Protein AF-A0A933M1M3-F1 (afdb_monomer_lite)

Secondary structure (DSSP, 8-state):
-----------S-----B---SSSSSEEE--------------SEEEEEEEEEEEE-S---TT--EEEEEEEEEE-SSEEEEEEEEEETTEEEEEEEEEEEEEETTTTEE-PPPHHHHHHHHHHHHT-

Radius of gyration: 16.63 Å; chains: 1; bounding box: 43×28×41 Å

pLDDT: mean 71.15, std 27.89, range [19.98, 96.88]

Foldseek 3Di:
DDDDDDDDDDDDDDDWDWDDDDDDLWTWTDDDDDDDDDDDDDDLKDKDFPDKDKDFDADDDPPFDKIKTKAFPAADFFKTKMKIFIDTPNHTGMIMMTIIGIARPVVRDGHTDDVVVVVVNCVVSVVD

Structure (mmCIF, N/CA/C/O backbone):
data_AF-A0A933M1M3-F1
#
_entry.id   AF-A0A933M1M3-F1
#
loop_
_atom_site.group_PDB
_atom_site.id
_atom_site.type_symbol
_atom_site.label_atom_id
_atom_site.label_alt_id
_atom_site.label_comp_id
_atom_site.label_asym_id
_atom_site.label_entity_id
_atom_site.label_seq_id
_atom_site.pdbx_PDB_ins_code
_atom_site.Cartn_x
_atom_site.Cartn_y
_atom_site.Cartn_z
_atom_site.occupancy
_atom_site.B_iso_or_equiv
_atom_site.auth_seq_id
_atom_site.auth_comp_id
_atom_site.auth_asym_id
_atom_site.auth_atom_id
_atom_site.pdbx_PDB_model_num
ATOM 1 N N . MET A 1 1 ? -30.493 13.481 8.403 1.00 25.55 1 MET A N 1
ATOM 2 C CA . MET A 1 1 ? -31.422 12.339 8.275 1.00 25.55 1 MET A CA 1
ATOM 3 C C . MET A 1 1 ? -30.665 11.198 7.621 1.00 25.55 1 MET A C 1
ATOM 5 O O . MET A 1 1 ? -29.975 11.423 6.637 1.00 25.55 1 MET A O 1
ATOM 9 N N . SER A 1 2 ? -30.667 10.048 8.290 1.00 25.73 2 SER A N 1
ATOM 10 C CA . SER A 1 2 ? -29.895 8.845 7.966 1.00 25.73 2 SER A CA 1
ATOM 11 C C . SER A 1 2 ? -30.508 8.119 6.770 1.00 25.73 2 SER A C 1
ATOM 13 O O . SER A 1 2 ? -31.732 8.034 6.684 1.00 25.73 2 SER A O 1
ATOM 15 N N . THR A 1 3 ? -29.692 7.561 5.877 1.00 19.98 3 THR A N 1
ATOM 16 C CA . THR A 1 3 ? -30.185 6.596 4.887 1.00 19.98 3 THR A CA 1
ATOM 17 C C . THR A 1 3 ? -29.200 5.439 4.742 1.00 19.98 3 THR A C 1
ATOM 19 O O . THR A 1 3 ? -28.042 5.611 4.367 1.00 19.98 3 THR A O 1
ATOM 22 N N . THR A 1 4 ? -29.720 4.273 5.117 1.00 28.23 4 THR A N 1
ATOM 23 C CA . THR A 1 4 ? -29.206 2.900 5.060 1.00 28.23 4 THR A CA 1
ATOM 24 C C . THR A 1 4 ? -29.285 2.331 3.638 1.00 28.23 4 THR A C 1
ATOM 26 O O . THR A 1 4 ? -30.274 2.599 2.969 1.00 28.23 4 THR A O 1
ATOM 29 N N . LEU A 1 5 ? -28.318 1.500 3.216 1.00 22.84 5 LEU A N 1
ATOM 30 C CA . LEU A 1 5 ? -28.437 0.440 2.181 1.00 22.84 5 LEU A CA 1
ATOM 31 C C . LEU A 1 5 ? -27.126 -0.386 2.201 1.00 22.84 5 LEU A C 1
ATOM 33 O O . LEU A 1 5 ? -26.057 0.160 1.951 1.00 22.84 5 LEU A O 1
ATOM 37 N N . SER A 1 6 ? -27.096 -1.568 2.827 1.00 22.42 6 SER A N 1
ATOM 38 C CA . SER A 1 6 ? -27.415 -2.920 2.313 1.00 22.42 6 SER A CA 1
ATOM 39 C C . SER A 1 6 ? -26.498 -3.417 1.183 1.00 22.42 6 SER A C 1
ATOM 41 O O . SER A 1 6 ? -26.520 -2.923 0.062 1.00 22.42 6 SER A O 1
ATOM 43 N N . ILE A 1 7 ? -25.702 -4.432 1.535 1.00 27.34 7 ILE A N 1
ATOM 44 C CA . ILE A 1 7 ? -24.712 -5.167 0.741 1.00 27.34 7 ILE A CA 1
ATOM 45 C C . ILE A 1 7 ? -25.424 -6.209 -0.131 1.00 27.34 7 ILE A C 1
ATOM 47 O O . ILE A 1 7 ? -25.993 -7.145 0.415 1.00 27.34 7 ILE A O 1
ATOM 51 N N . LEU A 1 8 ? -25.371 -6.071 -1.458 1.00 25.52 8 LEU A N 1
ATOM 52 C CA . LEU A 1 8 ? -25.337 -7.165 -2.446 1.00 25.52 8 LEU A CA 1
ATOM 53 C C . LEU A 1 8 ? -25.116 -6.539 -3.839 1.00 25.52 8 LEU A C 1
ATOM 55 O O . LEU A 1 8 ? -25.873 -5.653 -4.215 1.00 25.52 8 LEU A O 1
ATOM 59 N N . HIS A 1 9 ? -24.134 -7.040 -4.600 1.00 22.52 9 HIS A N 1
ATOM 60 C CA . HIS A 1 9 ? -23.572 -6.534 -5.877 1.00 22.52 9 HIS A CA 1
ATOM 61 C C . HIS A 1 9 ? -22.432 -5.524 -5.743 1.00 22.52 9 HIS A C 1
ATOM 63 O O . HIS A 1 9 ? -22.696 -4.334 -5.691 1.00 22.52 9 HIS A O 1
ATOM 69 N N . LEU A 1 10 ? -21.169 -5.971 -5.787 1.00 24.56 10 LEU A N 1
ATOM 70 C CA . LEU A 1 10 ? -20.045 -5.160 -6.296 1.00 24.56 10 LEU A CA 1
ATOM 71 C C . LEU A 1 10 ? -18.759 -6.003 -6.380 1.00 24.56 10 LEU A C 1
ATOM 73 O O . LEU A 1 10 ? -17.887 -5.942 -5.517 1.00 24.56 10 LEU A O 1
ATOM 77 N N . TRP A 1 11 ? -18.626 -6.787 -7.452 1.00 25.38 11 TRP A N 1
ATOM 78 C CA . TRP A 1 11 ? -17.318 -7.235 -7.932 1.00 25.38 11 TRP A CA 1
ATOM 79 C C . TRP A 1 11 ? -17.075 -6.581 -9.291 1.00 25.38 11 TRP A C 1
ATOM 81 O O . TRP A 1 11 ? -17.948 -6.612 -10.153 1.00 25.38 11 TRP A O 1
ATOM 91 N N . SER A 1 12 ? -15.885 -6.001 -9.465 1.00 27.55 12 SER A N 1
ATOM 92 C CA . SER A 1 12 ? -15.427 -5.206 -10.620 1.00 27.55 12 SER A CA 1
ATOM 93 C C . SER A 1 12 ? -15.780 -3.716 -10.577 1.00 27.55 12 SER 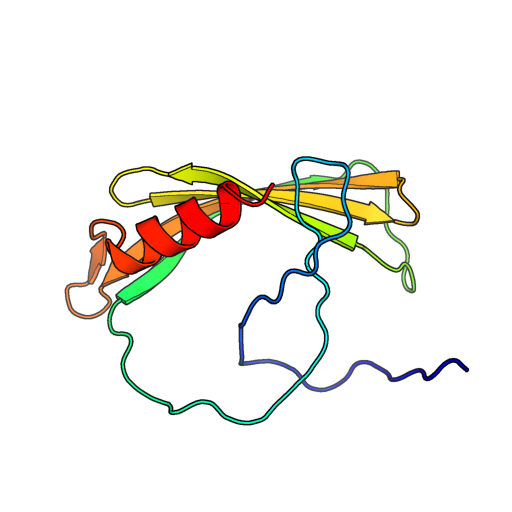A C 1
ATOM 95 O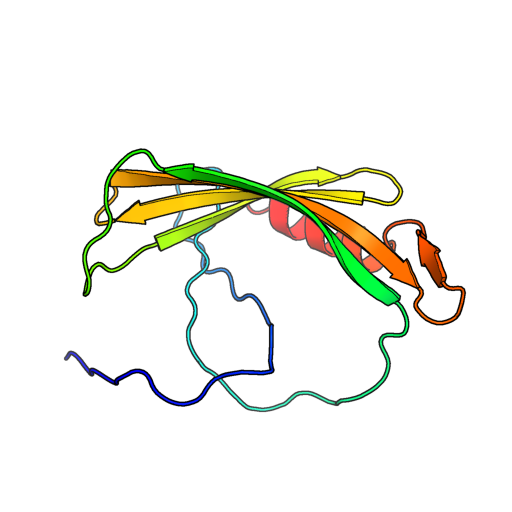 O . SER A 1 12 ? -16.787 -3.308 -11.142 1.00 27.55 12 SER A O 1
ATOM 97 N N . SER A 1 13 ? -14.913 -2.901 -9.961 1.00 26.27 13 SER A N 1
ATOM 98 C CA . SER A 1 13 ? -14.480 -1.556 -10.420 1.00 26.27 13 SER A CA 1
ATOM 99 C C . SER A 1 13 ? -13.716 -0.854 -9.292 1.00 26.27 13 SER A C 1
ATOM 101 O O . SER A 1 13 ? -14.293 -0.133 -8.484 1.00 26.27 13 SER A O 1
ATOM 103 N N . GLY A 1 14 ? -12.408 -1.100 -9.204 1.00 32.03 14 GLY A N 1
ATOM 104 C CA . GLY A 1 14 ? -11.539 -0.414 -8.252 1.00 32.03 14 GLY A CA 1
ATOM 105 C C . GLY A 1 14 ? -11.249 1.015 -8.704 1.00 32.03 14 GLY A C 1
ATOM 106 O O . GLY A 1 14 ? -10.529 1.207 -9.680 1.00 32.03 14 GLY A O 1
ATOM 107 N N . VAL A 1 15 ? -11.770 1.998 -7.968 1.00 30.11 15 VAL A N 1
ATOM 108 C CA . VAL A 1 15 ? -11.201 3.349 -7.870 1.00 30.11 15 VAL A CA 1
ATOM 109 C C . VAL A 1 15 ? -11.307 3.803 -6.413 1.00 30.11 15 VAL A C 1
ATOM 111 O O . VAL A 1 15 ? -12.333 3.635 -5.759 1.00 30.11 15 VAL A O 1
ATOM 114 N N . PHE A 1 16 ? -10.201 4.334 -5.904 1.00 29.33 16 PHE A N 1
ATOM 115 C CA . PHE A 1 16 ? -9.944 4.637 -4.504 1.00 29.33 16 PHE A CA 1
ATOM 116 C C . PHE A 1 16 ? -10.156 6.145 -4.275 1.00 29.33 16 PHE A C 1
ATOM 118 O O . PHE A 1 16 ? -9.380 6.946 -4.791 1.00 29.33 16 PHE A O 1
ATOM 125 N N . ASN A 1 17 ? -11.225 6.548 -3.572 1.00 24.94 17 ASN A N 1
ATOM 126 C CA . ASN A 1 17 ? -1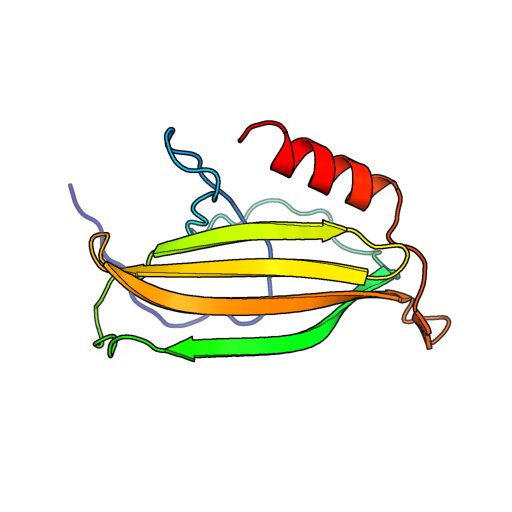1.497 7.958 -3.251 1.00 24.94 17 ASN A CA 1
ATOM 127 C C . ASN A 1 17 ? -11.135 8.256 -1.787 1.00 24.94 17 ASN A C 1
ATOM 129 O O . ASN A 1 17 ? -11.553 7.548 -0.866 1.00 24.94 17 ASN A O 1
ATOM 133 N N . ILE A 1 18 ? -10.331 9.297 -1.583 1.00 36.72 18 ILE A N 1
ATOM 134 C CA . ILE A 1 18 ? -9.696 9.633 -0.310 1.00 36.72 18 ILE A CA 1
ATOM 135 C C . ILE A 1 18 ? -10.205 11.006 0.119 1.00 36.72 18 ILE A C 1
ATOM 137 O O . ILE A 1 18 ? -9.937 11.999 -0.551 1.00 36.72 18 ILE A O 1
ATOM 141 N N . SER A 1 19 ? -10.946 11.070 1.227 1.00 30.36 19 SER A N 1
ATOM 142 C CA . SER A 1 19 ? -11.482 12.323 1.769 1.00 30.36 19 SER A CA 1
ATOM 143 C C . SER A 1 19 ? -10.652 12.776 2.969 1.00 30.36 19 SER A C 1
ATOM 145 O O . SER A 1 19 ? -10.501 12.031 3.940 1.00 30.36 19 SER A O 1
ATOM 147 N N . THR A 1 20 ? -10.139 14.003 2.929 1.00 31.94 20 THR A N 1
ATOM 148 C CA . THR A 1 20 ? -9.317 14.600 3.987 1.00 31.94 20 THR A CA 1
ATOM 149 C C . THR A 1 20 ? -10.174 15.130 5.146 1.00 31.94 20 THR A C 1
ATOM 151 O O . THR A 1 20 ? -11.188 15.795 4.947 1.00 31.94 20 THR A O 1
ATOM 154 N N . ARG A 1 21 ? -9.749 14.864 6.388 1.00 30.39 21 ARG A N 1
ATOM 155 C CA . ARG A 1 21 ? -10.070 15.701 7.556 1.00 30.39 21 ARG A CA 1
ATOM 156 C C . ARG A 1 21 ? -8.759 15.911 8.311 1.00 30.39 21 ARG A C 1
ATOM 158 O O . ARG A 1 21 ? -8.062 14.944 8.599 1.00 30.39 21 ARG A O 1
ATOM 165 N N . SER A 1 22 ? -8.411 17.172 8.510 1.00 31.84 22 SER A N 1
ATOM 166 C CA . SER A 1 22 ? -7.128 17.695 8.985 1.00 31.84 22 SER A CA 1
ATOM 167 C C . SER A 1 22 ? -6.699 17.120 10.342 1.00 31.84 22 SER A C 1
ATOM 169 O O . SER A 1 22 ? -7.504 17.090 11.271 1.00 31.84 22 SER A O 1
ATOM 171 N N . GLY A 1 23 ? -5.425 16.710 10.456 1.00 34.84 23 GLY A N 1
ATOM 172 C CA . GLY A 1 23 ? -4.748 16.510 11.748 1.00 34.84 23 GLY A CA 1
ATOM 173 C C . GLY A 1 23 ? -3.816 15.298 11.897 1.00 34.84 23 GLY A C 1
ATOM 174 O O . GLY A 1 23 ? -3.074 15.246 12.870 1.00 34.84 23 GLY A O 1
ATOM 175 N N . CYS A 1 24 ? -3.804 14.327 10.979 1.00 36.44 24 CYS A N 1
ATOM 176 C CA . CYS A 1 24 ? -2.919 13.159 11.070 1.00 36.44 24 CYS A CA 1
ATOM 177 C C . CYS A 1 24 ? -2.386 12.803 9.682 1.00 36.44 24 CYS A C 1
ATOM 179 O O . CYS A 1 24 ? -3.153 12.821 8.722 1.00 36.44 24 CYS A O 1
ATOM 181 N N . GLY A 1 25 ? -1.095 12.469 9.579 1.00 51.47 25 GLY A N 1
ATOM 182 C CA . GLY A 1 25 ? -0.378 12.242 8.317 1.00 51.47 25 GLY A CA 1
ATOM 183 C C . GLY A 1 25 ? -0.826 11.026 7.485 1.00 51.47 25 GLY A C 1
ATOM 184 O O . GLY A 1 25 ? -0.059 10.506 6.682 1.00 51.47 25 GLY A O 1
ATOM 185 N N . ILE A 1 26 ? -2.037 10.517 7.717 1.00 53.84 26 ILE A N 1
ATOM 186 C CA . ILE A 1 26 ? -2.628 9.349 7.070 1.00 53.84 26 ILE A CA 1
ATOM 187 C C . ILE A 1 26 ? -4.038 9.739 6.624 1.00 53.84 26 ILE A C 1
ATOM 189 O O . ILE A 1 26 ? -4.858 10.181 7.431 1.00 53.84 26 ILE A O 1
ATOM 193 N N . ARG A 1 27 ? -4.345 9.582 5.334 1.00 58.00 27 ARG A N 1
ATOM 194 C CA . ARG A 1 27 ? -5.613 10.067 4.780 1.00 58.00 27 ARG A CA 1
ATOM 195 C C . ARG A 1 27 ? -6.687 8.991 4.795 1.00 58.00 27 ARG A C 1
ATOM 197 O O . ARG A 1 27 ? -6.456 7.860 4.380 1.00 58.00 27 ARG A O 1
ATOM 204 N N . ARG A 1 28 ? -7.889 9.377 5.221 1.00 50.19 28 ARG A N 1
ATOM 205 C CA . ARG A 1 28 ? -9.061 8.505 5.344 1.00 50.19 28 ARG A CA 1
ATOM 206 C C . ARG A 1 28 ? -9.668 8.219 3.966 1.00 50.19 28 ARG A C 1
ATOM 208 O O . ARG A 1 28 ? -10.199 9.114 3.309 1.00 50.19 28 ARG A O 1
ATOM 215 N N . ALA A 1 29 ? -9.636 6.965 3.533 1.00 47.12 29 ALA A N 1
ATOM 216 C CA . ALA A 1 29 ? -10.403 6.516 2.381 1.00 47.12 29 ALA A CA 1
ATOM 217 C C . ALA A 1 29 ? -11.830 6.180 2.835 1.00 47.12 29 ALA A C 1
ATOM 219 O O . ALA A 1 29 ? -12.034 5.371 3.741 1.00 47.12 29 ALA A O 1
ATOM 220 N N . ARG A 1 30 ? -12.836 6.813 2.221 1.00 40.31 30 ARG A N 1
ATOM 221 C CA . ARG A 1 30 ? -14.243 6.446 2.414 1.00 40.31 30 ARG A CA 1
ATOM 222 C C . ARG A 1 30 ? -14.736 5.815 1.119 1.00 40.31 30 ARG A C 1
ATOM 224 O O . ARG A 1 30 ? -14.800 6.474 0.088 1.00 40.31 30 ARG A O 1
ATOM 231 N N . PHE A 1 31 ? -15.098 4.540 1.179 1.00 27.98 31 PHE A N 1
ATOM 232 C CA . PHE A 1 31 ? -15.673 3.827 0.044 1.00 27.98 31 PHE A CA 1
ATOM 233 C C . PHE A 1 31 ? -17.142 4.250 -0.125 1.00 27.98 31 PHE A C 1
ATOM 235 O O . PHE A 1 31 ? -18.016 3.761 0.585 1.00 27.98 31 PHE A O 1
ATOM 242 N N . THR A 1 32 ? -17.422 5.207 -1.014 1.00 30.11 32 THR A N 1
ATOM 243 C CA . THR A 1 32 ? -18.795 5.556 -1.422 1.00 30.11 32 THR A CA 1
ATOM 244 C C . THR A 1 32 ? -18.944 5.466 -2.932 1.00 30.11 32 THR A C 1
ATOM 246 O O . THR A 1 32 ? -18.121 5.989 -3.680 1.00 30.11 32 THR A O 1
ATOM 249 N N . SER A 1 33 ? -20.018 4.799 -3.353 1.00 25.89 33 SER A N 1
ATOM 250 C CA . SER A 1 33 ? -20.414 4.576 -4.742 1.00 25.89 33 SER A CA 1
ATOM 251 C C . SER A 1 33 ? -20.746 5.894 -5.450 1.00 25.89 33 SER A C 1
ATOM 253 O O . SER A 1 33 ? -21.662 6.601 -5.030 1.00 25.89 33 SER A O 1
ATOM 255 N N . TRP A 1 34 ? -20.073 6.168 -6.569 1.00 25.69 34 TRP A N 1
ATOM 256 C CA . TRP A 1 34 ? -20.581 7.067 -7.603 1.00 25.69 34 TRP A CA 1
ATOM 257 C C . TRP A 1 34 ? -20.146 6.561 -8.982 1.00 25.69 34 TRP A C 1
ATOM 259 O O . TRP A 1 34 ? -18.958 6.458 -9.282 1.00 25.69 34 TRP A O 1
ATOM 269 N N . ALA A 1 35 ? -21.136 6.181 -9.788 1.00 38.72 35 ALA A N 1
ATOM 270 C CA . ALA A 1 35 ? -20.991 5.636 -11.127 1.00 38.72 35 ALA A CA 1
ATOM 271 C C . ALA A 1 35 ? -21.552 6.635 -12.145 1.00 38.72 35 ALA A C 1
ATOM 273 O O . ALA A 1 35 ? -22.756 6.693 -12.344 1.00 38.72 35 ALA A O 1
ATOM 274 N N . SER A 1 36 ? -20.664 7.408 -12.765 1.00 33.16 36 SER A N 1
ATOM 275 C CA . SER A 1 36 ? -20.800 8.076 -14.073 1.00 33.16 36 SER A CA 1
ATOM 276 C C . SER A 1 36 ? -19.639 9.069 -14.123 1.00 33.16 36 SER A C 1
ATOM 278 O O . SER A 1 36 ? -19.591 9.982 -13.313 1.00 33.16 36 SER A O 1
ATOM 280 N N . SER A 1 37 ? -18.594 8.936 -14.923 1.00 34.47 37 SER A N 1
ATOM 281 C CA . SER A 1 37 ? -18.519 8.534 -16.320 1.00 34.47 37 SER A CA 1
ATOM 282 C C . SER A 1 37 ? -17.045 8.241 -16.615 1.00 34.47 37 SER A C 1
ATOM 284 O O . SER A 1 37 ? -16.211 9.143 -16.546 1.00 34.47 37 SER A O 1
ATOM 286 N N . SER A 1 38 ? -16.695 6.989 -16.910 1.00 34.47 38 SER A N 1
ATOM 287 C CA . SER A 1 38 ? -15.319 6.616 -17.257 1.00 34.47 38 SER A CA 1
ATOM 288 C C . SER A 1 38 ? -15.229 6.271 -18.741 1.00 34.47 38 SER A C 1
ATOM 290 O O . SER A 1 38 ? -15.839 5.284 -19.164 1.00 34.47 38 SER A O 1
ATOM 292 N N . PRO A 1 39 ? -14.437 7.002 -19.541 1.00 34.94 39 PRO A N 1
ATOM 293 C CA . PRO A 1 39 ? -13.971 6.489 -20.818 1.00 34.94 39 PRO A CA 1
ATOM 294 C C . PRO A 1 39 ? -13.122 5.236 -20.555 1.00 34.94 39 PRO A C 1
ATOM 296 O O . PRO A 1 39 ? -12.090 5.285 -19.885 1.00 34.94 39 PRO A O 1
ATOM 299 N N . LYS A 1 40 ? -13.602 4.080 -21.019 1.00 52.28 40 LYS A N 1
ATOM 300 C CA . LYS A 1 40 ? -12.905 2.794 -20.903 1.00 52.28 40 LYS A CA 1
ATOM 301 C C . LYS A 1 40 ? -11.819 2.652 -21.980 1.00 52.28 40 LYS A C 1
ATOM 303 O O . LYS A 1 40 ? -12.035 3.067 -23.113 1.00 52.28 40 LYS A O 1
ATOM 308 N N . ARG A 1 41 ? -10.812 1.831 -21.637 1.00 41.12 41 ARG A N 1
ATOM 309 C CA . ARG A 1 41 ? -9.900 1.044 -22.505 1.00 41.12 41 ARG A CA 1
ATOM 310 C C . ARG A 1 41 ? -8.573 1.713 -22.890 1.00 41.12 41 ARG A C 1
ATOM 312 O O . ARG A 1 41 ? -8.515 2.357 -23.917 1.00 41.12 41 ARG A O 1
ATOM 319 N N . THR A 1 42 ? -7.530 1.456 -22.086 1.00 41.34 42 THR A N 1
ATOM 320 C CA . THR A 1 42 ? -6.157 1.013 -22.462 1.00 41.34 42 THR A CA 1
ATOM 321 C C . THR A 1 42 ? -5.184 1.348 -21.327 1.00 41.34 42 THR A C 1
ATOM 323 O O . THR A 1 42 ? -4.545 2.393 -21.329 1.00 41.34 42 THR A O 1
ATOM 326 N N . ALA A 1 43 ? -5.032 0.459 -20.349 1.00 55.72 43 ALA A N 1
ATOM 327 C CA . ALA A 1 43 ? -3.885 0.508 -19.443 1.00 55.72 43 ALA A CA 1
ATOM 328 C C . ALA A 1 43 ? -3.194 -0.856 -19.508 1.00 55.72 43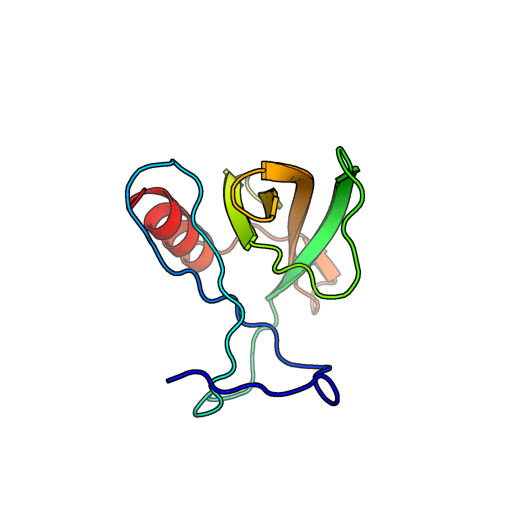 ALA A C 1
ATOM 330 O O . ALA A 1 43 ? -3.576 -1.792 -18.804 1.00 55.72 43 ALA A O 1
ATOM 331 N N . ARG A 1 44 ? -2.244 -0.978 -20.450 1.00 68.88 44 ARG A N 1
ATOM 332 C CA . ARG A 1 44 ? -1.343 -2.141 -20.618 1.00 68.88 44 ARG A CA 1
ATOM 333 C C . ARG A 1 44 ? -0.498 -2.368 -19.357 1.00 68.88 44 ARG A C 1
ATOM 335 O O . ARG A 1 44 ? -0.185 -3.496 -18.995 1.00 68.88 44 ARG A O 1
ATOM 342 N N . ILE A 1 45 ? -0.210 -1.268 -18.667 1.00 72.06 45 ILE A N 1
ATOM 343 C CA . ILE A 1 45 ? 0.515 -1.210 -17.407 1.00 72.06 45 ILE A CA 1
ATOM 344 C C . ILE A 1 45 ? -0.497 -1.192 -16.261 1.00 72.06 45 ILE A C 1
ATOM 346 O O . ILE A 1 45 ? -1.373 -0.322 -16.227 1.00 72.06 45 ILE A O 1
ATOM 350 N N . ARG A 1 46 ? -0.376 -2.128 -15.317 1.00 83.56 46 ARG A N 1
ATOM 351 C CA . ARG A 1 46 ? -1.174 -2.151 -14.081 1.00 83.56 46 ARG A CA 1
ATOM 352 C C . ARG A 1 46 ? -0.286 -2.418 -12.872 1.00 83.56 46 ARG A C 1
ATOM 354 O O . ARG A 1 46 ? 0.922 -2.595 -12.992 1.00 83.56 46 ARG A O 1
ATOM 361 N N . ILE A 1 47 ? -0.910 -2.416 -11.705 1.00 87.31 47 ILE A N 1
ATOM 362 C CA . ILE A 1 47 ? -0.270 -2.734 -10.438 1.00 87.31 47 ILE A CA 1
ATOM 363 C C . ILE A 1 47 ? -0.509 -4.215 -10.119 1.00 87.31 47 ILE A C 1
ATOM 365 O O . ILE A 1 47 ? -1.625 -4.707 -10.289 1.00 87.31 47 ILE A O 1
ATOM 369 N N . ILE A 1 48 ? 0.531 -4.906 -9.655 1.00 91.50 48 ILE A N 1
ATOM 370 C CA . ILE A 1 48 ? 0.453 -6.231 -9.027 1.00 91.50 48 ILE A CA 1
ATOM 371 C C . ILE A 1 48 ? 0.789 -6.087 -7.543 1.00 91.50 48 ILE A C 1
ATOM 373 O O . ILE A 1 48 ? 1.745 -5.394 -7.195 1.00 91.50 48 ILE A O 1
ATOM 377 N N . ILE A 1 49 ? 0.037 -6.775 -6.683 1.00 93.62 49 ILE A N 1
ATOM 378 C CA . ILE A 1 49 ? 0.367 -6.912 -5.262 1.00 93.62 49 ILE A CA 1
ATOM 379 C C . ILE A 1 49 ? 1.411 -8.022 -5.141 1.00 93.62 49 ILE A C 1
ATOM 381 O O . ILE A 1 49 ? 1.094 -9.189 -5.352 1.00 93.62 49 ILE A O 1
ATOM 385 N N . ALA A 1 50 ? 2.652 -7.656 -4.833 1.00 94.12 50 ALA A N 1
ATOM 386 C CA . ALA A 1 50 ? 3.730 -8.616 -4.603 1.00 94.12 50 ALA A CA 1
ATOM 387 C C . ALA A 1 50 ? 3.693 -9.192 -3.183 1.00 94.12 50 ALA A C 1
ATOM 389 O O . ALA A 1 50 ? 4.056 -10.343 -2.973 1.00 94.12 50 ALA A O 1
ATOM 390 N N . GLU A 1 51 ? 3.247 -8.394 -2.213 1.00 95.88 51 GLU A N 1
ATOM 391 C CA . GLU A 1 51 ? 3.137 -8.798 -0.814 1.00 95.88 51 GLU A CA 1
ATOM 392 C C . GLU A 1 51 ? 1.965 -8.071 -0.156 1.00 95.88 51 GLU A C 1
ATOM 394 O O . GLU A 1 51 ? 1.723 -6.892 -0.436 1.00 95.88 51 GLU A O 1
ATOM 399 N N . ALA A 1 52 ? 1.262 -8.765 0.737 1.00 95.88 52 ALA A N 1
ATOM 400 C CA . ALA A 1 52 ? 0.250 -8.193 1.609 1.00 95.88 52 ALA A CA 1
ATOM 401 C C . ALA A 1 52 ? 0.442 -8.723 3.032 1.00 95.88 52 ALA A C 1
ATOM 403 O O . ALA A 1 52 ? 0.516 -9.929 3.252 1.00 95.88 52 ALA A O 1
ATOM 404 N N . HIS A 1 53 ? 0.489 -7.812 3.995 1.00 95.94 53 HIS A N 1
ATOM 405 C CA . HIS A 1 53 ? 0.609 -8.115 5.411 1.00 95.94 53 HIS A CA 1
ATOM 406 C C . HIS A 1 53 ? -0.499 -7.409 6.186 1.00 95.94 53 HIS A C 1
ATOM 408 O O . HIS A 1 53 ? -0.821 -6.251 5.905 1.00 95.94 53 HIS A O 1
ATOM 414 N N . CYS A 1 54 ? -1.062 -8.085 7.186 1.00 95.31 54 CYS A N 1
ATOM 415 C CA . CYS A 1 54 ? -2.028 -7.492 8.097 1.00 95.31 54 CYS A CA 1
ATOM 416 C C . CYS A 1 54 ? -1.819 -8.006 9.521 1.00 95.31 54 CYS A C 1
ATOM 418 O O . CYS A 1 54 ? -1.712 -9.206 9.756 1.00 95.31 54 CYS A O 1
ATOM 420 N N . SER A 1 55 ? -1.780 -7.079 10.471 1.00 96.12 55 SER A N 1
ATOM 421 C CA . SER A 1 55 ? -1.725 -7.355 11.899 1.00 96.12 55 SER A CA 1
ATOM 422 C C . SER A 1 55 ? -3.025 -6.904 12.542 1.00 96.12 55 SER A C 1
ATOM 424 O O . SER A 1 55 ? -3.311 -5.705 12.607 1.00 96.12 55 SER A O 1
ATOM 426 N N . TYR A 1 56 ? -3.794 -7.867 13.037 1.00 94.94 56 TYR A N 1
ATOM 427 C CA . TYR A 1 56 ? -5.031 -7.626 13.768 1.00 94.94 56 TYR A CA 1
ATOM 428 C C . TYR A 1 56 ? -4.721 -7.410 15.248 1.00 94.94 56 TYR A C 1
ATOM 430 O O . TYR A 1 56 ? -4.052 -8.229 15.873 1.00 94.94 56 TYR A O 1
ATOM 438 N N . LYS A 1 57 ? -5.190 -6.289 15.799 1.00 94.69 57 LYS A N 1
ATOM 439 C CA . LYS A 1 57 ? -5.008 -5.928 17.213 1.00 94.69 57 LYS A CA 1
ATOM 440 C C . LYS A 1 57 ? -6.251 -6.215 18.044 1.00 94.69 57 LYS A C 1
ATOM 442 O O . LYS A 1 57 ? -6.137 -6.617 19.196 1.00 94.69 57 LYS A O 1
ATOM 447 N N . LYS A 1 58 ? -7.430 -5.963 17.473 1.00 93.38 58 LYS A N 1
ATOM 448 C CA . LYS A 1 58 ? -8.731 -6.120 18.128 1.00 93.38 58 LYS A CA 1
ATOM 449 C C . LYS A 1 58 ? -9.705 -6.803 17.160 1.00 93.38 58 LYS A C 1
ATOM 451 O O . LYS A 1 58 ? -9.611 -6.559 15.954 1.00 93.38 58 LYS A O 1
ATOM 456 N N . PRO A 1 59 ? -10.629 -7.644 17.652 1.00 92.38 59 PRO A N 1
ATOM 457 C CA . PRO A 1 59 ? -11.685 -8.196 16.815 1.00 92.38 59 PRO A CA 1
ATOM 458 C C . PRO A 1 59 ? -12.615 -7.076 16.336 1.00 92.38 59 PRO A C 1
ATOM 460 O O . PRO A 1 59 ? -12.936 -6.162 17.093 1.00 92.38 59 PRO A O 1
ATOM 463 N N . VAL A 1 60 ? -13.056 -7.172 15.084 1.00 91.38 60 VAL A N 1
ATOM 464 C CA . VAL A 1 60 ? -14.077 -6.299 14.489 1.00 91.38 60 VAL A CA 1
ATOM 465 C C . VAL A 1 60 ? -15.364 -7.104 14.380 1.00 91.38 60 VAL A C 1
ATOM 467 O O . VAL A 1 60 ? -15.333 -8.247 13.923 1.00 91.38 60 VAL A O 1
ATOM 470 N N . GLN A 1 61 ? -16.482 -6.529 14.812 1.00 90.06 61 GLN A N 1
ATOM 471 C CA . GLN A 1 61 ? -17.781 -7.192 14.804 1.00 90.06 61 GLN A CA 1
ATOM 472 C C . GLN A 1 61 ? -18.567 -6.872 13.532 1.00 90.06 61 GLN A C 1
ATOM 474 O O . GLN A 1 61 ? -18.356 -5.858 12.861 1.00 90.06 61 GLN A O 1
ATOM 479 N N . LEU A 1 62 ? -19.523 -7.740 13.200 1.00 88.81 62 LEU A N 1
ATOM 480 C CA . LEU A 1 62 ? -20.457 -7.467 12.115 1.00 88.81 62 LEU A CA 1
ATOM 481 C C . LEU A 1 62 ? -21.279 -6.212 12.450 1.00 88.81 62 LEU A C 1
ATOM 483 O O . LEU A 1 62 ? -21.909 -6.136 13.501 1.00 88.81 62 LEU A O 1
ATOM 487 N N . GLY A 1 63 ? -21.281 -5.237 11.542 1.00 88.69 63 GLY A N 1
ATOM 488 C CA . GLY A 1 63 ? -21.954 -3.948 11.735 1.00 88.69 63 GLY A CA 1
ATOM 489 C C . GLY A 1 63 ? -21.034 -2.821 12.210 1.00 88.69 63 GLY A C 1
ATOM 490 O O . GLY A 1 63 ? -21.446 -1.660 12.168 1.00 88.69 63 GLY A O 1
ATOM 491 N N . ASP A 1 64 ? -19.784 -3.117 12.579 1.00 89.62 64 ASP A N 1
ATOM 492 C CA . ASP A 1 64 ? -18.806 -2.072 12.869 1.00 89.62 64 ASP A CA 1
ATOM 493 C C . ASP A 1 64 ? -18.464 -1.268 11.612 1.00 89.62 64 ASP A C 1
ATOM 495 O O . ASP A 1 64 ? -18.194 -1.798 10.529 1.00 89.62 64 ASP A O 1
ATOM 499 N N . ARG A 1 65 ? -18.424 0.056 11.771 1.00 90.81 65 ARG A N 1
ATOM 500 C CA . ARG A 1 65 ? -17.933 0.956 10.732 1.00 90.81 65 ARG A CA 1
ATOM 501 C C . ARG A 1 65 ? -16.419 1.071 10.846 1.00 90.81 65 ARG A C 1
ATOM 503 O O . ARG A 1 65 ? -15.917 1.839 11.664 1.00 90.81 65 ARG A O 1
ATOM 510 N N . VAL A 1 66 ? -15.715 0.337 9.992 1.00 89.69 66 VAL A N 1
ATOM 511 C CA . VAL A 1 66 ? -14.258 0.423 9.871 1.00 89.69 66 VAL A CA 1
ATOM 512 C C . VAL A 1 66 ? -13.880 1.610 8.990 1.00 89.69 66 VAL A C 1
ATOM 514 O O . VAL A 1 66 ? -14.328 1.740 7.850 1.00 89.69 66 VAL A O 1
ATOM 517 N N . GLU A 1 67 ? -13.033 2.478 9.520 1.00 91.00 67 GLU A N 1
ATOM 518 C CA . GLU A 1 67 ? -12.354 3.529 8.781 1.00 91.00 67 GLU A CA 1
ATOM 519 C C . GLU A 1 67 ? -10.964 3.043 8.387 1.00 91.00 67 GLU A C 1
ATOM 521 O O . GLU A 1 67 ? -10.233 2.514 9.220 1.00 91.00 67 GLU A O 1
ATOM 526 N N . VAL A 1 68 ? -10.595 3.219 7.118 1.00 89.69 68 VAL A N 1
ATOM 527 C CA . VAL A 1 68 ? -9.267 2.850 6.622 1.00 89.69 68 VAL A CA 1
ATOM 528 C C . VAL A 1 68 ? -8.538 4.114 6.214 1.00 89.69 68 VAL A C 1
ATOM 530 O O . VAL A 1 68 ? -8.961 4.823 5.299 1.00 89.69 68 VAL A O 1
ATOM 533 N N . SER A 1 69 ? -7.433 4.387 6.884 1.00 89.06 69 SER A N 1
ATOM 534 C CA . SER A 1 69 ? -6.520 5.458 6.522 1.00 89.06 69 SER A CA 1
ATOM 535 C C . SER A 1 69 ? -5.329 4.858 5.790 1.00 89.06 69 SER A C 1
ATOM 537 O O . SER A 1 69 ? -4.816 3.818 6.200 1.00 89.06 69 SER A O 1
ATOM 539 N N . VAL A 1 70 ? -4.892 5.485 4.701 1.00 90.69 70 VAL A N 1
ATOM 540 C CA . VAL A 1 70 ? -3.742 5.009 3.929 1.00 90.69 70 VAL A CA 1
ATOM 541 C C . VAL A 1 70 ? -2.706 6.089 3.697 1.00 90.69 70 VAL A C 1
ATOM 543 O O . VAL A 1 70 ? -3.019 7.283 3.694 1.00 90.69 70 VAL A O 1
ATOM 546 N N . ARG A 1 71 ? -1.479 5.638 3.457 1.00 91.00 71 ARG A N 1
ATOM 547 C CA . ARG A 1 71 ? -0.368 6.457 2.974 1.00 91.00 71 ARG A CA 1
ATOM 548 C C . ARG A 1 71 ? 0.582 5.616 2.133 1.00 91.00 71 ARG A C 1
ATOM 550 O O . ARG A 1 71 ? 0.669 4.402 2.334 1.00 91.00 71 ARG A O 1
ATOM 557 N N . VAL A 1 72 ? 1.321 6.249 1.236 1.00 93.06 72 VAL A N 1
ATOM 558 C CA . VAL A 1 72 ? 2.455 5.628 0.553 1.00 93.06 72 VAL A CA 1
ATOM 559 C C . VAL A 1 72 ? 3.685 5.789 1.441 1.00 93.06 72 VAL A C 1
ATOM 561 O O . VAL A 1 72 ? 4.235 6.876 1.573 1.00 93.06 72 VAL A O 1
ATOM 564 N N . SER A 1 73 ? 4.122 4.703 2.077 1.00 92.38 73 SER A N 1
ATOM 565 C CA . SER A 1 73 ? 5.261 4.738 3.003 1.00 92.38 73 SER A CA 1
ATOM 566 C C . SER A 1 73 ? 6.611 4.721 2.290 1.00 92.38 73 SER A C 1
ATOM 568 O O . SER A 1 73 ? 7.608 5.191 2.839 1.00 92.38 73 SER A O 1
ATOM 570 N N . ARG A 1 74 ? 6.659 4.191 1.061 1.00 92.81 74 ARG A N 1
ATOM 571 C CA . ARG A 1 74 ? 7.883 4.097 0.260 1.00 92.81 74 ARG A CA 1
ATOM 572 C C . ARG A 1 74 ? 7.579 4.123 -1.231 1.00 92.81 74 ARG A C 1
ATOM 574 O O . ARG A 1 74 ? 6.702 3.404 -1.700 1.00 92.81 74 ARG A O 1
ATOM 581 N N . LEU A 1 75 ? 8.374 4.871 -1.994 1.00 93.75 75 LEU A N 1
ATOM 582 C CA . LEU A 1 75 ? 8.309 4.919 -3.455 1.00 93.75 75 LEU A CA 1
ATOM 583 C C . LEU A 1 75 ? 9.661 4.525 -4.060 1.00 93.75 75 LEU A C 1
ATOM 585 O O . LEU A 1 75 ? 10.617 5.298 -4.058 1.00 93.75 75 LEU A O 1
ATOM 589 N N . GLY A 1 76 ? 9.751 3.292 -4.553 1.00 92.75 76 GLY A N 1
ATOM 590 C CA . GLY A 1 76 ? 10.936 2.754 -5.213 1.00 92.75 76 GLY A CA 1
ATOM 591 C C . GLY A 1 76 ? 11.003 3.098 -6.704 1.00 92.75 76 GLY A C 1
ATOM 592 O O . GLY A 1 76 ? 10.360 4.031 -7.194 1.00 92.75 76 GLY A O 1
ATOM 593 N N . ASN A 1 77 ? 11.822 2.336 -7.437 1.00 93.19 77 ASN A N 1
ATOM 594 C CA . ASN A 1 77 ? 11.925 2.455 -8.893 1.00 93.19 77 ASN A CA 1
ATOM 595 C C . ASN A 1 77 ? 10.792 1.690 -9.594 1.00 93.19 77 ASN A C 1
ATOM 597 O O . ASN A 1 77 ? 10.035 2.281 -10.350 1.00 93.19 77 ASN A O 1
ATOM 601 N N . LYS A 1 78 ? 10.643 0.389 -9.310 1.00 94.06 78 LYS A N 1
ATOM 602 C CA . LYS A 1 78 ? 9.620 -0.490 -9.919 1.00 94.06 78 LYS A CA 1
ATOM 603 C C . LYS A 1 78 ? 8.448 -0.828 -8.996 1.00 94.06 78 LYS A C 1
ATOM 605 O O . LYS A 1 78 ? 7.450 -1.393 -9.437 1.00 94.06 78 LYS A O 1
ATOM 610 N N . SER A 1 79 ? 8.582 -0.505 -7.715 1.00 94.06 79 SER A N 1
ATOM 611 C CA . SER A 1 79 ? 7.618 -0.843 -6.676 1.00 94.06 79 SER A CA 1
ATOM 612 C C . SER A 1 79 ? 7.392 0.318 -5.721 1.00 94.06 79 SER A C 1
ATOM 614 O O . SER A 1 79 ? 8.197 1.248 -5.649 1.00 94.06 79 SER A O 1
ATOM 616 N N . PHE A 1 80 ? 6.291 0.261 -4.988 1.00 94.38 80 PHE A N 1
ATOM 617 C CA . PHE A 1 80 ? 5.941 1.201 -3.935 1.00 94.38 80 PHE A CA 1
ATOM 618 C C . PHE A 1 80 ? 5.137 0.489 -2.854 1.00 94.38 80 PHE A C 1
ATOM 620 O O . PHE A 1 80 ? 4.552 -0.565 -3.091 1.00 94.38 80 PHE A O 1
ATOM 627 N N . GLU A 1 81 ? 5.133 1.047 -1.655 1.00 95.62 81 GLU A N 1
ATOM 628 C CA . GLU A 1 81 ? 4.516 0.434 -0.486 1.00 95.62 81 GLU A CA 1
ATOM 629 C C . GLU A 1 81 ? 3.395 1.321 0.026 1.00 95.62 81 GLU A C 1
ATOM 631 O O . GLU A 1 81 ? 3.565 2.531 0.175 1.00 95.62 81 GLU A O 1
ATOM 636 N N . ILE A 1 82 ? 2.247 0.704 0.291 1.00 94.75 82 ILE A N 1
ATOM 637 C CA . ILE A 1 82 ? 1.096 1.364 0.898 1.00 94.75 82 ILE A CA 1
ATOM 638 C C . ILE A 1 82 ? 0.923 0.795 2.294 1.00 94.75 82 ILE A C 1
ATOM 640 O O . ILE A 1 82 ? 0.854 -0.424 2.462 1.00 94.75 82 ILE A O 1
ATOM 644 N N . GLU A 1 83 ? 0.821 1.676 3.278 1.00 95.31 83 GLU A N 1
ATOM 645 C CA . GLU A 1 83 ? 0.424 1.333 4.635 1.00 95.31 83 GLU A CA 1
ATOM 646 C C . GLU A 1 83 ? -1.046 1.664 4.857 1.00 95.31 83 GLU A C 1
ATOM 648 O O . GLU A 1 83 ? -1.555 2.675 4.373 1.00 95.31 83 GLU A O 1
ATOM 653 N N . TYR A 1 84 ? -1.705 0.802 5.621 1.00 94.38 84 TYR A N 1
ATOM 654 C CA . TYR A 1 84 ? -3.111 0.880 5.971 1.00 94.38 84 TYR A CA 1
ATOM 655 C C . TYR A 1 84 ? -3.241 0.912 7.490 1.00 94.38 84 TYR A C 1
ATOM 657 O O . TYR A 1 84 ? -2.645 0.096 8.198 1.00 94.38 84 TYR A O 1
ATOM 665 N N . LEU A 1 85 ? -4.069 1.817 7.987 1.00 94.31 85 LEU A N 1
ATOM 666 C CA . LEU A 1 85 ? -4.497 1.868 9.372 1.00 94.31 85 LEU A CA 1
ATOM 667 C C . LEU A 1 85 ? -6.009 1.692 9.417 1.00 94.31 85 LEU A C 1
ATOM 669 O O . LEU A 1 85 ? -6.735 2.496 8.839 1.00 94.31 85 LEU A O 1
ATOM 673 N N . LEU A 1 86 ? -6.471 0.633 10.074 1.00 93.94 86 LEU A N 1
ATOM 674 C CA . LEU A 1 86 ? -7.888 0.351 10.242 1.00 93.94 86 LEU A CA 1
ATOM 675 C C . LEU A 1 86 ? -8.300 0.771 11.649 1.00 93.94 86 LEU A C 1
ATOM 677 O O . LEU A 1 86 ? -7.696 0.312 12.623 1.00 93.94 86 LEU A O 1
ATOM 681 N N . SER A 1 87 ? -9.358 1.572 11.744 1.00 91.88 87 SER A N 1
ATOM 682 C CA . SER A 1 87 ? -9.906 2.049 13.011 1.00 91.88 87 SER A CA 1
ATOM 683 C C . SER A 1 87 ? -11.421 1.873 13.090 1.00 91.88 87 SER A C 1
ATOM 685 O O . SER A 1 87 ? -12.120 2.018 12.092 1.00 91.88 87 SER A O 1
ATOM 687 N N . VAL A 1 88 ? -11.952 1.597 14.279 1.00 92.12 88 VAL A N 1
ATOM 688 C CA . VAL A 1 88 ? -13.396 1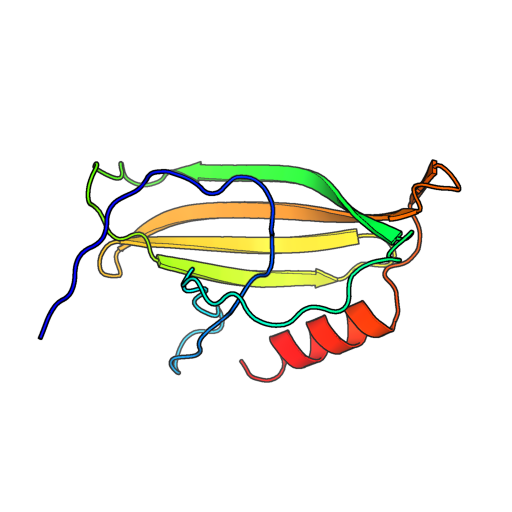.582 14.569 1.00 92.12 88 VAL A CA 1
ATOM 689 C C . VAL A 1 88 ? -13.637 2.569 15.699 1.00 92.12 88 VAL A C 1
ATOM 691 O O . VAL A 1 88 ? -13.053 2.410 16.759 1.00 92.12 88 VAL A O 1
ATOM 694 N N . LYS A 1 89 ? -14.480 3.592 15.493 1.00 90.25 89 LYS A N 1
ATOM 695 C CA . LYS A 1 89 ? -14.723 4.653 16.500 1.00 90.25 89 LYS A CA 1
ATOM 696 C C . LYS A 1 89 ? -13.413 5.238 17.072 1.00 90.25 89 LYS A C 1
ATOM 698 O O . LYS A 1 89 ? -13.267 5.364 18.279 1.00 90.25 89 LYS A O 1
ATOM 703 N N . ASP A 1 90 ? -12.459 5.529 16.187 1.00 86.31 90 ASP A N 1
ATOM 704 C CA . ASP A 1 90 ? -11.111 6.039 16.499 1.00 86.31 90 ASP A CA 1
ATOM 705 C C . ASP A 1 90 ? -10.151 5.055 17.208 1.00 86.31 90 ASP A C 1
ATOM 707 O O . ASP A 1 90 ? -8.964 5.352 17.340 1.00 86.31 90 ASP A O 1
ATOM 711 N N . ASP A 1 91 ? -10.590 3.841 17.555 1.00 92.25 91 ASP A N 1
ATOM 712 C CA . ASP A 1 91 ? -9.712 2.775 18.047 1.00 92.25 91 ASP A CA 1
ATOM 713 C C . ASP A 1 91 ? -9.003 2.050 16.898 1.00 92.25 91 ASP A C 1
ATOM 715 O O . ASP A 1 91 ? -9.666 1.483 16.032 1.00 92.25 91 ASP A O 1
ATOM 719 N N . GLU A 1 92 ? -7.667 1.972 16.920 1.00 94.88 92 GLU A N 1
ATOM 720 C CA . GLU A 1 92 ? -6.916 1.134 15.974 1.00 94.88 92 GLU A CA 1
ATOM 721 C C . GLU A 1 92 ? -7.257 -0.357 16.171 1.00 94.88 92 GLU A C 1
ATOM 723 O O . GLU A 1 92 ? -6.947 -0.951 17.210 1.00 94.88 92 GLU A O 1
ATOM 728 N N . VAL A 1 93 ? -7.834 -0.987 15.147 1.00 96.25 93 VAL A N 1
ATOM 729 C CA . VAL A 1 93 ? -8.218 -2.409 15.169 1.00 96.25 93 VAL A CA 1
ATOM 730 C C . VAL A 1 93 ? -7.261 -3.290 14.374 1.00 96.25 93 VAL A C 1
ATOM 732 O O . VAL A 1 93 ? -7.051 -4.447 14.740 1.00 96.25 93 VAL A O 1
ATOM 735 N N . ALA A 1 94 ? -6.628 -2.753 13.328 1.00 96.00 94 ALA A N 1
ATOM 736 C CA . ALA A 1 94 ? -5.620 -3.467 12.553 1.00 96.00 94 ALA A CA 1
ATOM 737 C C . ALA A 1 94 ? -4.666 -2.512 11.826 1.00 96.00 94 ALA A C 1
ATOM 739 O O . ALA A 1 94 ? -4.988 -1.356 11.551 1.00 96.00 94 ALA A O 1
ATOM 740 N N . LYS A 1 95 ? -3.485 -3.022 11.480 1.00 96.88 95 LYS A N 1
ATOM 741 C CA . LYS A 1 95 ? -2.540 -2.367 10.569 1.00 96.88 95 LYS A CA 1
ATOM 742 C C . LYS A 1 95 ? -2.294 -3.269 9.375 1.00 96.88 95 LYS A C 1
ATOM 744 O O . LYS A 1 95 ? -2.235 -4.485 9.526 1.00 96.88 95 LYS A O 1
ATOM 749 N N . GLY A 1 96 ? -2.151 -2.684 8.199 1.00 96.56 96 GLY A N 1
ATOM 750 C CA . GLY A 1 96 ? -1.849 -3.405 6.974 1.00 96.56 96 GLY A CA 1
ATOM 751 C C . GLY A 1 96 ? -0.700 -2.760 6.221 1.00 96.56 96 GLY A C 1
ATOM 752 O O . GLY A 1 96 ? -0.437 -1.568 6.366 1.00 96.56 96 GLY A O 1
ATOM 753 N N . ARG A 1 97 ? -0.033 -3.541 5.382 1.00 96.75 97 ARG A N 1
ATOM 754 C CA . ARG A 1 97 ? 0.911 -3.036 4.390 1.00 96.75 97 ARG A CA 1
ATOM 755 C C . ARG A 1 97 ? 0.828 -3.889 3.141 1.00 96.75 97 ARG A C 1
ATOM 757 O O . ARG A 1 97 ? 0.654 -5.100 3.228 1.00 96.75 97 ARG A O 1
ATOM 764 N N . THR A 1 98 ? 0.974 -3.259 1.986 1.00 96.31 98 THR A N 1
ATOM 765 C CA . THR A 1 98 ? 1.132 -3.972 0.720 1.00 96.31 98 THR A CA 1
ATOM 766 C C . THR A 1 98 ? 2.306 -3.422 -0.055 1.00 96.31 98 THR A C 1
ATOM 768 O O . THR A 1 98 ? 2.487 -2.203 -0.103 1.00 96.31 98 THR A O 1
ATOM 771 N N . THR A 1 99 ? 3.026 -4.311 -0.725 1.00 96.12 99 THR A N 1
ATOM 772 C CA . THR A 1 99 ? 4.042 -3.955 -1.712 1.00 96.12 99 THR A CA 1
ATOM 773 C C . THR A 1 99 ? 3.438 -4.093 -3.102 1.00 96.12 99 THR A C 1
ATOM 775 O O . THR A 1 99 ? 3.004 -5.171 -3.506 1.00 96.12 99 THR A O 1
ATOM 778 N N . GLN A 1 100 ? 3.401 -2.984 -3.828 1.00 94.69 100 GLN A N 1
ATOM 779 C CA . GLN A 1 100 ? 2.795 -2.832 -5.142 1.00 94.69 100 GLN A CA 1
ATOM 780 C C . GLN A 1 100 ? 3.895 -2.731 -6.202 1.00 94.69 100 GLN A C 1
ATOM 782 O O . GLN A 1 100 ? 4.872 -2.010 -6.011 1.00 94.69 100 GLN A O 1
ATOM 787 N N . VAL A 1 101 ? 3.751 -3.429 -7.328 1.00 94.12 101 VAL A N 1
ATOM 788 C C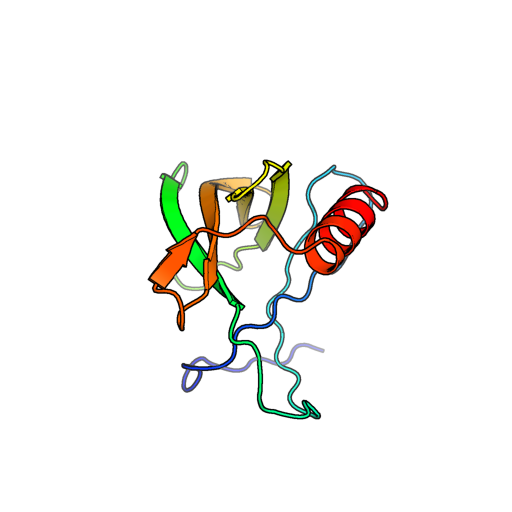A . VAL A 1 101 ? 4.731 -3.452 -8.427 1.00 94.12 101 VAL A CA 1
ATOM 789 C C . VAL A 1 101 ? 4.072 -2.986 -9.718 1.00 94.12 101 VAL A C 1
ATOM 791 O O . VAL A 1 101 ? 2.997 -3.467 -10.075 1.00 94.12 101 VAL A O 1
ATOM 794 N N . ALA A 1 102 ? 4.722 -2.071 -10.440 1.00 91.38 102 ALA A N 1
ATOM 795 C CA . ALA A 1 102 ? 4.291 -1.689 -11.780 1.00 91.38 102 ALA A CA 1
ATOM 796 C C . ALA A 1 102 ? 4.659 -2.798 -12.776 1.00 91.38 102 ALA A C 1
ATOM 798 O O . ALA A 1 102 ? 5.828 -3.165 -12.921 1.00 91.38 102 ALA A O 1
ATOM 799 N N . TYR A 1 103 ? 3.657 -3.339 -13.459 1.00 89.75 103 TYR A N 1
ATOM 800 C CA . TYR A 1 103 ? 3.813 -4.497 -14.329 1.00 89.75 103 TYR A CA 1
ATOM 801 C C . TYR A 1 103 ? 3.171 -4.246 -15.690 1.00 89.75 103 TYR A C 1
ATOM 803 O O . TYR A 1 103 ? 2.022 -3.802 -15.780 1.00 89.75 103 TYR A O 1
ATOM 811 N N . ASP A 1 104 ? 3.928 -4.529 -16.747 1.00 88.38 104 ASP A N 1
ATOM 812 C CA . ASP A 1 104 ? 3.432 -4.538 -18.117 1.00 88.38 104 ASP A CA 1
ATOM 813 C C . ASP A 1 104 ? 3.060 -5.969 -18.499 1.00 88.38 104 ASP A C 1
ATOM 815 O O . ASP A 1 104 ? 3.914 -6.846 -18.618 1.00 88.38 104 ASP A O 1
ATOM 819 N N . TYR A 1 105 ? 1.765 -6.189 -18.705 1.00 84.50 105 TYR A N 1
ATOM 820 C CA . TYR A 1 105 ? 1.224 -7.505 -19.027 1.00 84.50 105 TYR A CA 1
ATOM 821 C C . TYR A 1 105 ? 1.533 -7.949 -20.456 1.00 84.50 105 TYR A C 1
ATOM 823 O O . TYR A 1 105 ? 1.376 -9.123 -20.758 1.00 84.50 105 TYR A O 1
ATOM 831 N N . GLN A 1 106 ? 1.963 -7.047 -21.344 1.00 85.69 106 GLN A N 1
ATOM 832 C CA . GLN A 1 106 ? 2.337 -7.443 -22.700 1.00 85.69 106 GLN A CA 1
ATOM 833 C C . GLN A 1 106 ? 3.776 -7.944 -22.779 1.00 85.69 106 GLN A C 1
ATOM 835 O O . GLN A 1 106 ? 4.063 -8.867 -23.532 1.00 85.69 106 GLN A O 1
ATOM 840 N N . SER A 1 107 ? 4.686 -7.307 -22.043 1.00 87.94 107 SER A N 1
ATOM 841 C CA . SER A 1 107 ? 6.079 -7.752 -21.970 1.00 87.94 107 SER A CA 1
ATOM 842 C C . SER A 1 107 ? 6.329 -8.757 -20.845 1.00 87.94 107 SER A C 1
ATOM 844 O O . SER A 1 107 ? 7.459 -9.226 -20.717 1.00 87.94 107 SER A O 1
ATOM 846 N N . GLU A 1 108 ? 5.299 -9.060 -20.043 1.00 88.19 108 GLU A N 1
ATOM 847 C CA . GLU A 1 108 ? 5.334 -9.941 -18.868 1.00 88.19 108 GLU A CA 1
ATOM 848 C C . GLU A 1 108 ? 6.464 -9.584 -17.892 1.00 88.19 108 GLU A C 1
ATOM 850 O O . GLU A 1 108 ? 7.104 -10.434 -17.265 1.00 88.19 108 GLU A O 1
ATOM 855 N N . LYS A 1 109 ? 6.732 -8.284 -17.753 1.00 90.75 109 LYS A N 1
ATOM 856 C CA . LYS A 1 109 ? 7.874 -7.775 -16.994 1.00 90.75 109 LYS A CA 1
ATOM 857 C C . LYS A 1 109 ? 7.472 -6.664 -16.043 1.00 90.75 109 LYS A C 1
ATOM 859 O O . LYS A 1 109 ? 6.617 -5.822 -16.325 1.00 90.75 109 LYS A O 1
ATOM 864 N N . SER A 1 110 ? 8.177 -6.627 -14.913 1.00 91.69 110 SER A N 1
ATOM 865 C CA . SER A 1 110 ? 8.141 -5.482 -14.013 1.00 91.69 110 SER A CA 1
ATOM 866 C C . SER A 1 110 ? 8.867 -4.298 -14.646 1.00 91.69 110 SER A C 1
ATOM 868 O O . SER A 1 110 ? 10.028 -4.386 -15.075 1.00 91.69 110 SER A O 1
ATOM 870 N N . ILE A 1 111 ? 8.183 -3.164 -14.672 1.00 92.94 111 ILE A N 1
ATOM 871 C CA . ILE A 1 111 ? 8.678 -1.919 -15.250 1.00 92.94 111 ILE A CA 1
ATOM 872 C C . ILE A 1 111 ? 8.889 -0.875 -14.159 1.00 92.94 111 ILE A C 1
ATOM 874 O O . ILE A 1 111 ? 8.455 -1.044 -13.021 1.00 92.94 111 ILE A O 1
ATOM 878 N N . ALA A 1 112 ? 9.597 0.201 -14.496 1.00 93.94 112 ALA A N 1
ATOM 879 C CA . ALA A 1 112 ? 9.650 1.363 -13.621 1.00 93.94 112 ALA A CA 1
ATOM 880 C C . ALA A 1 112 ? 8.234 1.912 -13.403 1.00 93.94 112 ALA A C 1
ATOM 882 O O . ALA A 1 112 ? 7.402 1.893 -14.314 1.00 93.94 112 ALA A O 1
ATOM 883 N N . VAL A 1 113 ? 7.970 2.403 -12.194 1.00 91.94 113 VAL A N 1
ATOM 884 C CA . VAL A 1 113 ? 6.731 3.101 -11.863 1.00 91.94 113 VAL A CA 1
ATOM 885 C C . VAL A 1 113 ? 6.610 4.294 -12.815 1.00 91.94 113 VAL A C 1
ATOM 887 O O . VAL A 1 113 ? 7.505 5.144 -12.825 1.00 91.94 113 VAL A O 1
ATOM 890 N N . PRO A 1 114 ? 5.538 4.374 -13.626 1.00 90.12 114 PRO A N 1
ATOM 891 C CA . PRO A 1 114 ? 5.358 5.466 -14.571 1.00 90.12 114 PRO A CA 1
ATOM 892 C C . PRO A 1 114 ? 5.455 6.832 -13.890 1.00 90.12 114 PRO A C 1
ATOM 894 O O . PRO A 1 114 ? 4.906 7.030 -12.804 1.00 90.12 114 PRO A O 1
ATOM 897 N N . ILE A 1 115 ? 6.103 7.795 -14.550 1.00 89.31 115 ILE A N 1
ATOM 898 C CA . ILE A 1 115 ? 6.321 9.139 -13.993 1.00 89.31 115 ILE A CA 1
ATOM 899 C C . ILE A 1 115 ? 5.011 9.822 -13.581 1.00 89.31 115 ILE A C 1
ATOM 901 O O . ILE A 1 115 ? 4.950 10.475 -12.545 1.00 89.31 115 ILE A O 1
ATOM 905 N N . GLU A 1 116 ? 3.939 9.594 -14.337 1.00 86.06 116 GLU A N 1
ATOM 906 C CA . GLU A 1 116 ? 2.601 10.112 -14.042 1.00 86.06 116 GLU A CA 1
ATOM 907 C C . GLU A 1 116 ? 2.026 9.557 -12.733 1.00 86.06 116 GLU A C 1
ATOM 909 O O . GLU A 1 116 ? 1.329 10.260 -12.007 1.00 86.06 116 GLU A O 1
ATOM 914 N N . TRP A 1 117 ? 2.323 8.299 -12.396 1.00 88.31 117 TRP A N 1
ATOM 915 C CA . TRP A 1 117 ? 1.917 7.720 -11.113 1.00 88.31 117 TRP A CA 1
ATOM 916 C C . TRP A 1 117 ? 2.757 8.298 -9.986 1.00 88.31 117 TRP A C 1
ATOM 918 O O . TRP A 1 117 ? 2.220 8.640 -8.940 1.00 88.31 117 TRP A O 1
ATOM 928 N N . ARG A 1 118 ? 4.061 8.446 -10.231 1.00 89.62 118 ARG A N 1
ATOM 929 C CA . ARG A 1 118 ? 5.012 9.043 -9.294 1.00 89.62 118 ARG A CA 1
ATOM 930 C C . ARG A 1 118 ? 4.574 10.448 -8.883 1.00 89.62 118 ARG A C 1
ATOM 932 O O . ARG A 1 118 ? 4.408 10.692 -7.696 1.00 89.62 118 ARG A O 1
ATOM 939 N N . LYS A 1 119 ? 4.259 11.307 -9.856 1.00 88.62 119 LYS A N 1
ATOM 940 C CA . LYS A 1 119 ? 3.726 12.657 -9.617 1.00 88.62 119 LYS A CA 1
ATOM 941 C C . LYS A 1 119 ? 2.434 12.633 -8.806 1.00 88.62 119 LYS A C 1
ATOM 943 O O . LYS A 1 119 ? 2.335 13.337 -7.812 1.00 88.62 119 LYS A O 1
ATOM 948 N N . LYS A 1 120 ? 1.471 11.778 -9.169 1.00 87.00 120 LYS A N 1
ATOM 949 C CA . LYS A 1 120 ? 0.203 11.653 -8.428 1.00 87.00 120 LYS A CA 1
ATOM 950 C C . LYS A 1 120 ? 0.400 11.181 -6.990 1.00 87.00 120 LYS A C 1
ATOM 952 O O . LYS A 1 120 ? -0.293 11.657 -6.099 1.00 87.00 120 LYS A O 1
ATOM 957 N N . ILE A 1 121 ? 1.323 10.248 -6.764 1.00 87.44 121 ILE A N 1
ATOM 958 C CA . ILE A 1 121 ? 1.692 9.778 -5.425 1.00 87.44 121 ILE A CA 1
ATOM 959 C C . ILE A 1 121 ? 2.343 10.917 -4.637 1.00 87.44 121 ILE A C 1
ATOM 961 O O . ILE A 1 121 ? 1.961 11.165 -3.502 1.00 87.44 121 ILE A O 1
ATOM 965 N N . GLU A 1 122 ? 3.283 11.645 -5.234 1.00 88.25 122 GLU A N 1
ATOM 966 C CA . GLU A 1 122 ? 3.953 12.774 -4.583 1.00 88.25 122 GLU A CA 1
ATOM 967 C C . GLU A 1 122 ? 2.980 13.917 -4.254 1.00 88.25 122 GLU A C 1
ATOM 969 O O . GLU A 1 122 ? 3.033 14.469 -3.160 1.00 88.25 122 GLU A O 1
ATOM 974 N N . GLU A 1 123 ? 2.057 14.255 -5.158 1.00 86.88 123 GLU A N 1
ATOM 975 C CA . GLU A 1 123 ? 0.973 15.218 -4.912 1.00 86.88 123 GLU A CA 1
ATOM 976 C C . GLU A 1 123 ? 0.041 14.746 -3.794 1.00 86.88 123 GLU A C 1
ATOM 978 O O . GLU A 1 123 ? -0.379 15.526 -2.935 1.00 86.88 123 GLU A O 1
ATOM 983 N N . PHE A 1 124 ? -0.270 13.451 -3.790 1.00 81.81 124 PHE A N 1
ATOM 984 C CA . PHE A 1 124 ? -1.072 12.839 -2.751 1.00 81.81 124 PHE A CA 1
ATOM 985 C C . PHE A 1 124 ? -0.383 12.920 -1.386 1.00 81.81 124 PHE A C 1
ATOM 987 O O . PHE A 1 124 ? -1.025 13.325 -0.423 1.00 81.81 124 PHE A O 1
ATOM 994 N N . GLU A 1 125 ? 0.910 12.629 -1.289 1.00 82.81 125 GLU A N 1
ATOM 995 C CA . GLU A 1 125 ? 1.641 12.721 -0.022 1.00 82.81 125 GLU A CA 1
ATOM 996 C C . GLU A 1 125 ? 1.903 14.176 0.402 1.00 82.81 125 GLU A C 1
ATOM 998 O O . GLU A 1 125 ? 1.925 14.458 1.594 1.00 82.81 125 GLU A O 1
ATOM 1003 N N . ARG A 1 126 ? 2.029 15.126 -0.537 1.00 78.06 126 ARG A N 1
ATOM 1004 C CA . ARG A 1 126 ? 2.332 16.538 -0.234 1.00 78.06 126 ARG A CA 1
ATOM 1005 C C . ARG A 1 126 ? 1.203 17.294 0.464 1.00 78.06 126 ARG A C 1
ATOM 1007 O O . ARG A 1 126 ? 1.496 18.145 1.294 1.00 78.06 126 ARG A O 1
ATOM 1014 N N . ASN A 1 127 ? -0.069 17.041 0.140 1.00 60.34 127 ASN A N 1
ATOM 1015 C CA . ASN A 1 127 ? -1.178 17.767 0.796 1.00 60.34 127 ASN A CA 1
ATOM 1016 C C . ASN A 1 127 ? -1.598 17.105 2.127 1.00 60.34 127 ASN A C 1
ATOM 1018 O O . ASN A 1 127 ? -2.794 16.914 2.368 1.00 60.34 127 ASN A O 1
ATOM 1022 N N . THR A 1 128 ? -0.634 16.628 2.910 1.00 49.44 128 THR A N 1
ATOM 1023 C CA . THR A 1 128 ? -0.808 15.896 4.173 1.00 49.44 128 THR A CA 1
ATOM 1024 C C . THR A 1 128 ? -0.100 16.659 5.280 1.00 49.44 128 THR A C 1
ATOM 1026 O O . THR A 1 128 ? -0.724 16.809 6.353 1.00 49.44 128 THR A O 1
#

Sequence (128 aa):
MSTTLSILHLWSSGVFNISTRSGCGIRRARFTSWASSSPKRTARIRIIIAEAHCSYKKPVQLGDRVEVSVRVSRLGNKSFEIEYLLSVKDDEVAKGRTTQVAYDYQSEKSIAVPIEWRKKIEEFERNT